Protein AF-A0A7V3CXT1-F1 (afdb_monomer)

Structure (mmCIF, N/CA/C/O backbone):
data_AF-A0A7V3CXT1-F1
#
_entry.id   AF-A0A7V3CXT1-F1
#
loop_
_atom_site.group_PDB
_atom_site.id
_atom_site.type_symbol
_atom_site.label_atom_id
_atom_site.label_alt_id
_atom_site.label_comp_id
_atom_site.label_asym_id
_atom_site.label_entity_id
_atom_site.label_seq_id
_atom_site.pdbx_PDB_ins_code
_atom_site.Cartn_x
_atom_site.Cartn_y
_atom_site.Cartn_z
_atom_site.occupancy
_atom_site.B_iso_or_equi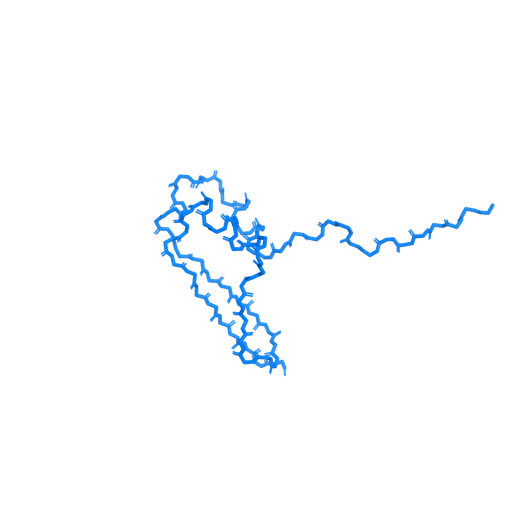v
_atom_site.auth_seq_id
_atom_site.auth_comp_id
_atom_site.auth_asym_id
_atom_site.auth_atom_id
_atom_site.pdbx_PDB_model_num
ATOM 1 N N . MET A 1 1 ? 43.522 7.507 3.201 1.00 40.97 1 MET A N 1
ATOM 2 C CA . MET A 1 1 ? 42.807 7.351 1.917 1.00 40.97 1 MET A CA 1
ATOM 3 C C . MET A 1 1 ? 41.452 6.732 2.246 1.00 40.97 1 MET A C 1
ATOM 5 O O . MET A 1 1 ? 41.395 5.545 2.523 1.00 40.97 1 MET A O 1
ATOM 9 N N . ASN A 1 2 ? 40.406 7.551 2.399 1.00 45.03 2 ASN A N 1
ATOM 10 C CA . ASN A 1 2 ? 39.080 7.077 2.818 1.00 45.03 2 ASN A CA 1
ATOM 11 C C . ASN A 1 2 ? 38.320 6.570 1.591 1.00 45.03 2 ASN A C 1
ATOM 13 O O . ASN A 1 2 ? 37.896 7.364 0.755 1.00 45.03 2 ASN A O 1
ATOM 17 N N . ILE A 1 3 ? 38.177 5.252 1.478 1.00 52.25 3 ILE A N 1
ATOM 18 C CA . ILE A 1 3 ? 37.334 4.621 0.462 1.00 52.25 3 ILE A CA 1
ATOM 19 C C . ILE A 1 3 ? 35.891 4.728 0.960 1.00 52.25 3 ILE A C 1
ATOM 21 O O . ILE A 1 3 ? 35.489 4.035 1.891 1.00 52.25 3 ILE A O 1
ATOM 25 N N . VAL A 1 4 ? 35.121 5.641 0.371 1.00 53.72 4 VAL A N 1
ATOM 26 C CA . VAL A 1 4 ? 33.676 5.730 0.601 1.00 53.72 4 VAL A CA 1
ATOM 27 C C . VAL A 1 4 ? 33.014 4.647 -0.249 1.00 53.72 4 VAL A C 1
ATOM 29 O O . VAL A 1 4 ? 32.939 4.774 -1.469 1.00 53.72 4 VAL A O 1
ATOM 32 N N . PHE A 1 5 ? 32.547 3.568 0.380 1.00 56.53 5 PHE A N 1
ATOM 33 C CA . PHE A 1 5 ? 31.683 2.594 -0.286 1.00 56.53 5 PHE A CA 1
ATOM 34 C C . PHE A 1 5 ? 30.325 3.258 -0.542 1.00 56.53 5 PHE A C 1
ATOM 36 O O . PHE A 1 5 ? 29.595 3.582 0.392 1.00 56.53 5 PHE A O 1
ATOM 43 N N . TYR A 1 6 ? 29.995 3.502 -1.810 1.00 56.72 6 TYR A N 1
ATOM 44 C CA . TYR A 1 6 ? 28.659 3.941 -2.198 1.00 56.72 6 TYR A CA 1
ATOM 45 C C . TYR A 1 6 ? 27.659 2.812 -1.912 1.00 56.72 6 TYR A C 1
ATOM 47 O O . TYR A 1 6 ? 27.600 1.820 -2.636 1.00 56.72 6 TYR A O 1
ATOM 55 N N . GLU A 1 7 ? 26.874 2.946 -0.844 1.00 53.94 7 GLU A N 1
ATOM 56 C CA . GLU A 1 7 ? 25.737 2.065 -0.587 1.00 53.94 7 GLU A CA 1
ATOM 57 C C . GLU A 1 7 ? 24.528 2.578 -1.381 1.00 53.94 7 GLU A C 1
ATOM 59 O O . GLU A 1 7 ? 23.913 3.584 -1.021 1.00 53.94 7 GLU A O 1
ATOM 64 N N . ILE A 1 8 ? 24.187 1.898 -2.482 1.00 45.94 8 ILE A N 1
ATOM 65 C CA . ILE A 1 8 ? 22.997 2.204 -3.291 1.00 45.94 8 ILE A CA 1
ATOM 66 C C . ILE A 1 8 ? 21.763 2.260 -2.379 1.00 45.94 8 ILE A C 1
ATOM 68 O O . ILE A 1 8 ? 21.340 1.239 -1.845 1.00 45.94 8 ILE A O 1
ATOM 72 N N . ASN A 1 9 ? 21.194 3.463 -2.221 1.00 49.56 9 ASN A N 1
ATOM 73 C CA . ASN A 1 9 ? 19.839 3.742 -1.729 1.00 49.56 9 ASN A CA 1
ATOM 74 C C . ASN A 1 9 ? 19.304 2.757 -0.670 1.00 49.56 9 ASN A C 1
ATOM 76 O O . ASN A 1 9 ? 18.239 2.163 -0.842 1.00 49.56 9 ASN A O 1
ATOM 80 N N . LYS A 1 10 ? 19.982 2.638 0.478 1.00 48.34 10 LYS A N 1
ATOM 81 C CA . LYS A 1 10 ? 19.525 1.795 1.604 1.00 48.34 10 LYS A CA 1
ATOM 82 C C . LYS A 1 10 ? 18.109 2.132 2.114 1.00 48.34 10 LYS A C 1
ATOM 84 O O . LYS A 1 10 ? 17.512 1.346 2.844 1.00 48.34 10 LYS A O 1
ATOM 89 N N . HIS A 1 11 ? 17.556 3.290 1.735 1.00 56.66 11 HIS A N 1
ATOM 90 C CA . HIS A 1 11 ? 16.279 3.809 2.229 1.00 56.66 11 HIS A CA 1
ATOM 91 C C . HIS A 1 11 ? 15.380 4.390 1.126 1.00 56.66 11 HIS A C 1
ATOM 93 O O . HIS A 1 11 ? 14.728 5.416 1.337 1.00 56.66 11 HIS A O 1
ATOM 99 N N . SER A 1 12 ? 15.319 3.782 -0.064 1.00 67.75 12 SER A N 1
ATOM 100 C CA . SER A 1 12 ? 14.305 4.189 -1.046 1.00 67.75 12 SER A CA 1
ATOM 101 C C . SER A 1 12 ? 12.909 3.788 -0.561 1.00 67.75 12 SER A C 1
ATOM 103 O O . SER A 1 12 ? 12.607 2.607 -0.411 1.00 67.75 12 SER A O 1
ATOM 105 N N . TRP A 1 13 ? 12.045 4.775 -0.325 1.00 75.88 13 TRP A N 1
ATOM 106 C CA . TRP A 1 13 ? 10.634 4.532 -0.036 1.00 75.88 13 TRP A CA 1
ATOM 107 C C . TRP A 1 13 ? 9.933 4.158 -1.335 1.00 75.88 13 TRP A C 1
ATOM 109 O O . TRP A 1 13 ? 10.001 4.911 -2.310 1.00 75.88 13 TRP A O 1
ATOM 119 N N . HIS A 1 14 ? 9.220 3.036 -1.340 1.00 88.12 14 HIS A N 1
ATOM 120 C CA . HIS A 1 14 ? 8.373 2.681 -2.472 1.00 88.12 14 HIS A CA 1
ATOM 121 C C . HIS A 1 14 ? 7.247 3.712 -2.652 1.00 88.12 14 HIS A C 1
ATOM 123 O O . HIS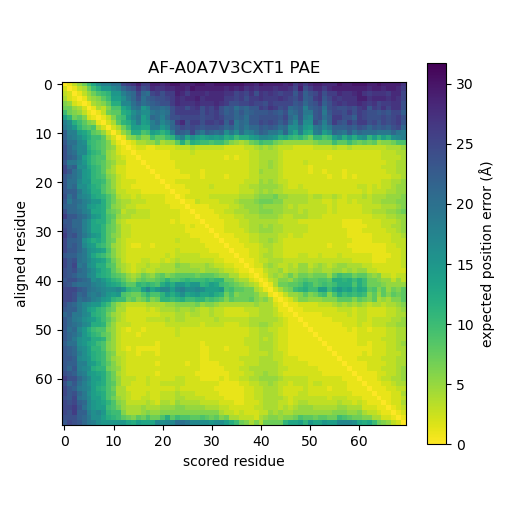 A 1 14 ? 6.877 4.436 -1.716 1.00 88.12 14 HIS A O 1
ATOM 129 N N . ALA A 1 15 ? 6.689 3.781 -3.861 1.00 89.88 15 ALA A N 1
ATOM 130 C CA . ALA A 1 15 ? 5.638 4.737 -4.199 1.00 89.88 15 ALA A CA 1
ATOM 131 C C . ALA A 1 15 ? 4.427 4.602 -3.257 1.00 89.88 15 ALA A C 1
ATOM 133 O O . ALA A 1 15 ? 3.924 5.607 -2.753 1.00 89.88 15 ALA A O 1
ATOM 134 N N . GLU A 1 16 ? 4.034 3.368 -2.940 1.00 92.56 16 GLU A N 1
ATOM 135 C CA . GLU A 1 16 ? 2.963 2.995 -2.015 1.00 92.56 16 GLU A CA 1
ATOM 136 C C . GLU A 1 16 ? 3.210 3.571 -0.615 1.00 92.56 16 GLU A C 1
ATOM 138 O O . GLU A 1 16 ? 2.354 4.252 -0.040 1.00 92.56 16 GLU A O 1
ATOM 143 N N . GLN A 1 17 ? 4.414 3.341 -0.080 1.00 92.81 17 GLN A N 1
ATOM 144 C CA . GLN A 1 17 ? 4.805 3.806 1.249 1.00 92.81 17 GLN A CA 1
ATOM 145 C C . GLN A 1 17 ? 4.814 5.327 1.313 1.00 92.81 17 GLN A C 1
ATOM 147 O O . GLN A 1 17 ? 4.317 5.920 2.272 1.00 92.81 17 GLN A O 1
ATOM 152 N N . ASN A 1 18 ? 5.377 5.970 0.290 1.00 92.31 18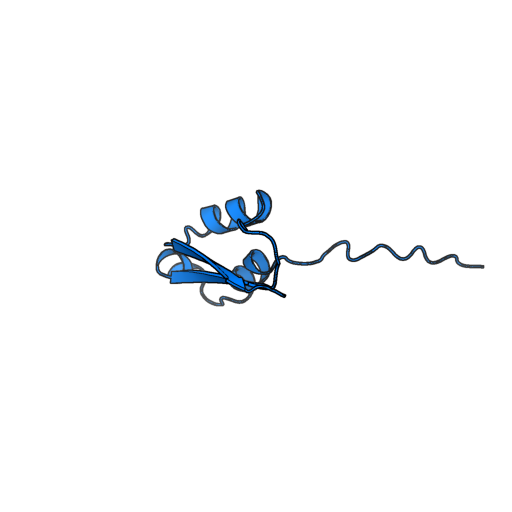 ASN A N 1
ATOM 153 C CA . ASN A 1 18 ? 5.477 7.419 0.245 1.00 92.31 18 ASN A CA 1
ATOM 154 C C . ASN A 1 18 ? 4.092 8.065 0.080 1.00 92.31 18 ASN A C 1
ATOM 156 O O . ASN A 1 18 ? 3.809 9.063 0.743 1.00 92.31 18 ASN A O 1
ATOM 160 N N . CYS A 1 19 ? 3.215 7.470 -0.736 1.00 93.25 19 CYS A N 1
ATOM 161 C CA . CYS A 1 19 ? 1.822 7.884 -0.913 1.00 93.25 19 CYS A CA 1
ATOM 162 C C . CYS A 1 19 ? 1.073 7.859 0.424 1.00 93.25 19 CYS A C 1
ATOM 164 O O . CYS A 1 19 ? 0.547 8.885 0.870 1.00 93.25 19 CYS A O 1
ATOM 166 N N . ILE A 1 20 ? 1.118 6.720 1.125 1.00 94.19 20 ILE A N 1
ATOM 167 C CA . ILE A 1 20 ? 0.498 6.588 2.442 1.00 94.19 20 ILE A CA 1
ATOM 168 C C . ILE A 1 20 ? 1.131 7.569 3.417 1.00 94.19 20 ILE A C 1
ATOM 170 O O . ILE A 1 20 ? 0.384 8.283 4.080 1.00 94.19 20 ILE A O 1
ATOM 174 N N . ARG A 1 21 ? 2.467 7.673 3.500 1.00 92.31 21 ARG A N 1
ATOM 175 C CA . ARG A 1 21 ? 3.168 8.586 4.423 1.00 92.31 21 ARG A CA 1
ATOM 176 C C . ARG A 1 21 ? 2.757 10.045 4.223 1.00 92.31 21 ARG A C 1
ATOM 178 O O . ARG A 1 21 ? 2.504 10.715 5.223 1.00 92.31 21 ARG A O 1
ATOM 185 N N . LYS A 1 22 ? 2.646 10.514 2.979 1.00 93.50 22 LYS A N 1
ATOM 186 C CA . LYS A 1 22 ? 2.290 11.905 2.651 1.00 93.50 22 LYS A CA 1
ATOM 187 C C . LYS A 1 22 ? 0.832 12.260 2.957 1.00 93.50 22 LYS A C 1
ATOM 189 O O . LYS A 1 22 ? 0.518 13.437 3.112 1.00 93.50 22 LYS A O 1
ATOM 194 N N . CYS A 1 23 ? -0.057 11.278 3.097 1.00 93.88 23 CYS A N 1
ATOM 195 C CA . CYS A 1 23 ? -1.432 11.537 3.515 1.00 93.88 23 CYS A CA 1
ATOM 196 C C . CYS A 1 23 ? -1.466 12.054 4.968 1.00 93.88 23 CYS A C 1
ATOM 198 O O . CYS A 1 23 ? -1.163 11.303 5.897 1.00 93.88 23 CYS A O 1
ATOM 200 N N . LYS A 1 24 ? -1.822 13.327 5.185 1.00 93.88 24 LYS A N 1
ATOM 201 C CA . LYS A 1 24 ? -1.826 13.953 6.525 1.00 93.88 24 LYS A CA 1
ATOM 202 C C . LYS A 1 2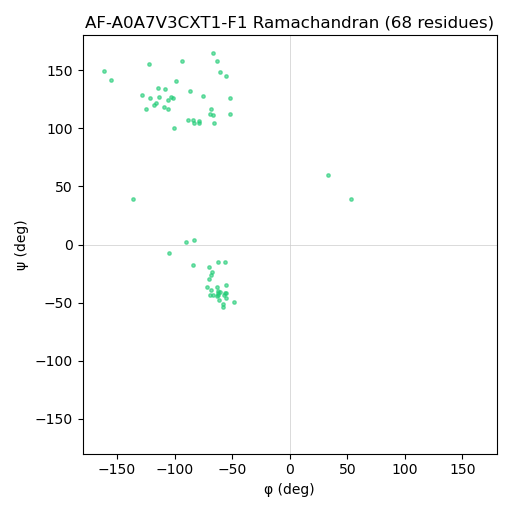4 ? -2.802 13.266 7.484 1.00 93.88 24 LYS A C 1
ATOM 204 O O . LYS A 1 24 ? -2.456 12.980 8.625 1.00 93.88 24 LYS A O 1
ATOM 209 N N . ASN A 1 25 ? -4.006 12.954 7.009 1.00 94.62 25 ASN A N 1
ATOM 210 C CA . ASN A 1 25 ? -5.028 12.291 7.810 1.00 94.62 25 ASN A CA 1
ATOM 211 C C . ASN A 1 25 ? -5.090 10.793 7.483 1.00 94.62 25 ASN A C 1
ATOM 213 O O . ASN A 1 25 ? -5.715 10.378 6.513 1.00 94.62 25 ASN A O 1
ATOM 217 N N . LYS A 1 26 ? -4.478 9.949 8.320 1.00 94.12 26 LYS A N 1
ATOM 218 C CA . LYS A 1 26 ? -4.478 8.492 8.091 1.00 94.12 26 LYS A CA 1
ATOM 219 C C . LYS A 1 26 ? -5.858 7.845 8.231 1.00 94.12 26 LYS A C 1
ATOM 221 O O . LYS A 1 26 ? -6.084 6.786 7.653 1.00 94.12 26 LYS A O 1
ATOM 226 N N . LYS A 1 27 ? -6.785 8.457 8.979 1.00 94.50 27 LYS A N 1
ATOM 227 C CA . LYS A 1 27 ? -8.101 7.865 9.280 1.00 94.50 27 LYS A CA 1
ATOM 228 C C . LYS A 1 27 ? -8.997 7.765 8.044 1.00 94.50 27 LYS A C 1
ATOM 230 O O . LYS A 1 27 ? -9.859 6.891 8.012 1.00 94.50 27 LYS A O 1
ATOM 235 N N . ILE A 1 28 ? -8.788 8.627 7.043 1.00 96.06 28 ILE A N 1
ATOM 236 C CA . ILE A 1 28 ? -9.581 8.627 5.803 1.00 96.06 28 ILE A CA 1
ATOM 237 C C . ILE A 1 28 ? -9.075 7.624 4.764 1.00 96.06 28 ILE A C 1
ATOM 239 O O . ILE A 1 28 ? -9.841 7.256 3.882 1.00 96.06 28 ILE A O 1
ATOM 243 N N . ILE A 1 29 ? -7.833 7.131 4.884 1.00 96.31 29 ILE A N 1
ATOM 244 C CA . ILE A 1 29 ? -7.211 6.233 3.892 1.00 96.31 29 ILE A CA 1
ATOM 245 C C . ILE A 1 29 ? -8.072 4.988 3.642 1.00 96.31 29 ILE A C 1
ATOM 247 O O . ILE A 1 29 ? -8.194 4.541 2.504 1.00 96.31 29 ILE A O 1
ATOM 251 N N . LYS A 1 30 ? -8.749 4.485 4.681 1.00 96.69 30 LYS A N 1
ATOM 252 C CA . LYS A 1 30 ? -9.665 3.340 4.585 1.00 96.69 30 LYS A CA 1
ATOM 253 C C . LYS A 1 30 ? -10.875 3.548 3.667 1.00 96.69 30 LYS A C 1
ATOM 255 O O . LYS A 1 30 ? -11.560 2.593 3.319 1.00 96.69 30 LYS A O 1
ATOM 260 N N . HIS A 1 31 ? -11.161 4.792 3.295 1.00 96.81 31 HIS A N 1
ATOM 261 C CA . HIS A 1 31 ? -12.226 5.162 2.365 1.00 96.81 31 HIS A CA 1
ATOM 262 C C . HIS A 1 31 ? -11.690 5.560 0.983 1.00 96.81 31 HIS A C 1
ATOM 264 O O . HIS A 1 31 ? -12.480 5.749 0.060 1.00 96.81 31 HIS A O 1
ATOM 270 N N . CYS A 1 32 ? -10.369 5.668 0.827 1.00 95.88 32 CYS A N 1
ATOM 271 C CA . CYS A 1 32 ? -9.713 6.121 -0.392 1.00 95.88 32 CYS A CA 1
ATOM 272 C C . CYS A 1 32 ? -9.309 4.956 -1.302 1.00 95.88 32 CYS A C 1
ATOM 274 O O . CYS A 1 32 ? -9.092 3.825 -0.858 1.00 95.88 32 CYS A O 1
ATOM 276 N N . TYR A 1 33 ? -9.137 5.275 -2.582 1.00 96.00 33 TYR A N 1
ATOM 277 C CA . TYR A 1 33 ? -8.495 4.401 -3.555 1.00 96.00 33 TYR A CA 1
ATOM 278 C C . TYR A 1 33 ? -7.036 4.804 -3.746 1.00 96.00 33 TYR A C 1
ATOM 280 O O . TYR A 1 33 ? -6.713 5.990 -3.786 1.00 96.00 33 TYR A O 1
ATOM 288 N N . MET A 1 34 ? -6.161 3.810 -3.870 1.00 94.88 34 MET A N 1
ATOM 289 C CA . MET A 1 34 ? -4.767 4.008 -4.254 1.00 94.88 34 MET A CA 1
ATOM 290 C C . MET A 1 34 ? -4.606 3.641 -5.725 1.00 94.88 34 MET A C 1
ATOM 292 O O . MET A 1 34 ? -4.958 2.533 -6.124 1.00 94.88 34 MET A O 1
ATOM 296 N N . ILE A 1 35 ? -4.061 4.562 -6.516 1.00 94.06 35 ILE A N 1
ATOM 297 C CA . ILE A 1 35 ? -3.746 4.339 -7.927 1.00 94.06 35 ILE A CA 1
ATOM 298 C C . ILE A 1 35 ? -2.225 4.280 -8.054 1.00 94.06 35 ILE A C 1
ATOM 300 O O . ILE A 1 35 ? -1.537 5.245 -7.722 1.00 94.06 35 ILE A O 1
ATOM 304 N N . LEU A 1 36 ? -1.708 3.143 -8.508 1.00 91.12 36 LEU A N 1
ATOM 305 C CA . LEU A 1 36 ? -0.291 2.924 -8.768 1.00 91.12 36 LEU A CA 1
ATOM 306 C C . LEU A 1 36 ? -0.064 2.929 -10.268 1.00 91.12 36 LEU A C 1
ATOM 308 O O . LEU A 1 36 ? -0.574 2.068 -10.974 1.00 91.12 36 LEU A O 1
ATOM 312 N N . VAL A 1 37 ? 0.707 3.902 -10.740 1.00 88.81 37 VAL A N 1
ATOM 313 C CA . VAL A 1 37 ? 1.074 4.028 -12.148 1.00 88.81 37 VAL A CA 1
ATOM 314 C C . VAL A 1 37 ? 2.525 3.605 -12.308 1.00 88.81 37 VAL A C 1
ATOM 316 O O . VAL A 1 37 ? 3.402 4.156 -11.639 1.00 88.81 37 VAL A O 1
ATOM 319 N N . LYS A 1 38 ? 2.787 2.636 -13.186 1.00 85.62 38 LYS A N 1
ATOM 320 C CA . LYS A 1 38 ? 4.145 2.177 -13.487 1.00 85.62 38 LYS A CA 1
ATOM 321 C C . LYS A 1 38 ? 4.389 2.174 -14.987 1.00 85.62 38 LYS A C 1
ATOM 323 O O . LYS A 1 38 ? 3.627 1.585 -15.741 1.00 85.62 38 LYS A O 1
ATOM 328 N N . ILE A 1 39 ? 5.486 2.796 -15.401 1.00 86.81 39 ILE A N 1
ATOM 329 C CA . ILE A 1 39 ? 5.977 2.715 -16.776 1.00 86.81 39 ILE A CA 1
ATOM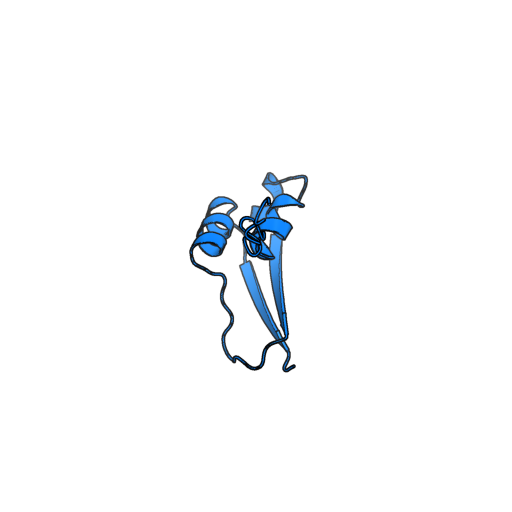 330 C C . ILE A 1 39 ? 6.897 1.494 -16.846 1.00 86.81 39 ILE A C 1
ATOM 332 O O . ILE A 1 39 ? 7.968 1.480 -16.232 1.00 86.81 39 ILE A O 1
ATOM 336 N N . THR A 1 40 ? 6.440 0.423 -17.486 1.00 82.56 40 THR A N 1
ATOM 337 C CA . THR A 1 40 ? 7.155 -0.849 -17.591 1.00 82.56 40 THR A CA 1
ATOM 338 C C . THR A 1 40 ? 6.603 -1.696 -18.735 1.00 82.56 40 THR A C 1
ATOM 340 O O . THR A 1 40 ? 5.411 -1.663 -19.015 1.00 82.56 40 THR A O 1
ATOM 343 N N . ASN A 1 41 ? 7.464 -2.513 -19.345 1.00 80.81 41 ASN A N 1
ATOM 344 C CA . ASN A 1 41 ? 7.063 -3.503 -20.351 1.00 80.81 41 ASN A CA 1
ATOM 345 C C . ASN A 1 41 ? 6.559 -4.817 -19.725 1.00 80.81 41 ASN A C 1
ATOM 347 O O . ASN A 1 41 ? 6.298 -5.777 -20.438 1.00 80.81 41 ASN A O 1
ATOM 351 N N . SER A 1 42 ? 6.465 -4.896 -18.394 1.00 76.50 42 SER A N 1
ATOM 352 C CA . SER A 1 42 ? 5.934 -6.068 -17.697 1.00 76.50 42 SER A CA 1
ATOM 353 C C . SER A 1 42 ? 4.412 -5.998 -17.569 1.00 76.50 42 SER A C 1
ATOM 355 O O . SER A 1 42 ? 3.872 -4.995 -17.106 1.00 76.50 42 SER A O 1
ATOM 357 N N . GLU A 1 43 ? 3.736 -7.096 -17.903 1.00 67.44 43 GLU A N 1
ATOM 358 C CA . GLU A 1 43 ? 2.268 -7.180 -17.967 1.00 67.44 43 GLU A CA 1
ATOM 359 C C . GLU A 1 43 ? 1.579 -7.128 -16.596 1.00 67.44 43 GLU A C 1
ATOM 361 O O . G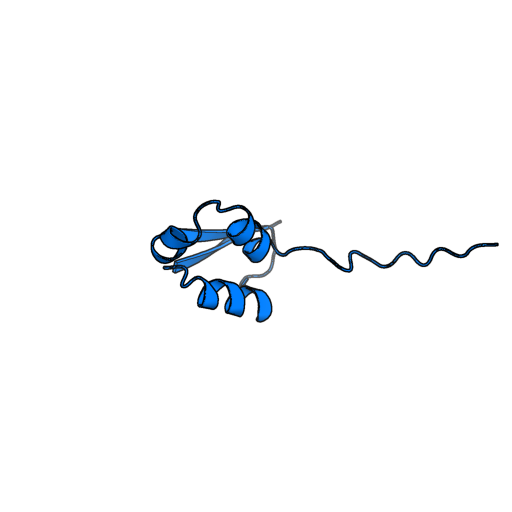LU A 1 43 ? 0.461 -6.635 -16.467 1.00 67.44 43 GLU A O 1
ATOM 366 N N . THR A 1 44 ? 2.245 -7.602 -15.540 1.00 68.56 44 THR A N 1
ATOM 367 C CA . THR A 1 44 ? 1.687 -7.606 -14.183 1.00 68.56 44 THR A CA 1
ATOM 368 C C . THR A 1 44 ? 2.592 -6.896 -13.201 1.00 68.56 44 THR A C 1
ATOM 370 O O . THR A 1 44 ? 3.698 -7.343 -12.896 1.00 68.56 44 THR A O 1
ATOM 373 N N . VAL A 1 45 ? 2.070 -5.810 -12.637 1.00 74.56 45 VAL A N 1
ATOM 374 C CA . VAL A 1 45 ? 2.706 -5.071 -11.552 1.00 74.56 45 VAL A CA 1
ATOM 375 C C . VAL A 1 45 ? 1.790 -5.129 -10.347 1.00 74.56 45 VAL A C 1
ATOM 377 O O . VAL A 1 45 ? 0.653 -4.663 -10.391 1.00 74.56 45 VAL A O 1
ATOM 380 N N . LYS A 1 46 ? 2.305 -5.697 -9.263 1.00 85.00 46 LYS A N 1
ATOM 381 C CA . LYS A 1 46 ? 1.663 -5.696 -7.952 1.00 85.00 46 LYS A CA 1
ATOM 382 C C . LYS A 1 46 ? 2.601 -5.048 -6.932 1.00 85.00 46 LYS A C 1
ATOM 384 O O . LYS A 1 46 ? 3.818 -5.075 -7.145 1.00 85.00 46 LYS A O 1
ATOM 389 N N . PRO A 1 47 ? 2.061 -4.491 -5.836 1.00 88.81 47 PRO A N 1
ATOM 390 C CA . PRO A 1 47 ? 2.878 -4.078 -4.705 1.00 88.81 47 PRO A CA 1
ATOM 391 C C . PRO A 1 47 ? 3.729 -5.244 -4.197 1.00 88.81 47 PRO A C 1
ATOM 393 O O . PRO A 1 47 ? 3.282 -6.393 -4.194 1.00 88.81 47 PRO A O 1
ATOM 396 N N . CYS A 1 48 ? 4.950 -4.961 -3.740 1.00 90.12 48 CYS A N 1
ATOM 397 C CA . CYS A 1 48 ? 5.746 -5.974 -3.046 1.00 90.12 48 CYS A CA 1
ATOM 398 C C . CYS A 1 48 ? 5.100 -6.348 -1.699 1.00 90.12 48 CYS A C 1
ATOM 400 O O . CYS A 1 48 ? 4.267 -5.599 -1.185 1.00 90.12 48 CYS A O 1
ATOM 402 N N . CYS A 1 49 ? 5.524 -7.461 -1.091 1.00 91.50 49 CYS A N 1
ATOM 403 C CA . CYS A 1 49 ? 5.009 -7.940 0.201 1.00 91.50 49 CYS A CA 1
ATOM 404 C C . CYS A 1 49 ? 4.964 -6.835 1.271 1.00 91.50 49 CYS A C 1
ATOM 406 O O . CYS A 1 49 ? 3.917 -6.557 1.843 1.00 91.50 49 CYS A O 1
ATOM 408 N N . MET A 1 50 ? 6.064 -6.105 1.438 1.00 91.62 50 MET A N 1
ATOM 409 C CA . MET A 1 50 ? 6.174 -5.019 2.410 1.00 91.62 50 MET A CA 1
ATOM 410 C C . MET A 1 50 ? 5.213 -3.847 2.125 1.00 91.62 50 MET A C 1
ATOM 412 O O . MET A 1 50 ? 4.642 -3.268 3.050 1.00 91.62 50 MET A O 1
ATOM 416 N N . CYS A 1 51 ? 4.975 -3.504 0.856 1.00 92.31 51 CYS A N 1
ATOM 417 C CA . CYS A 1 51 ? 3.976 -2.491 0.500 1.00 92.31 51 CYS A CA 1
ATOM 418 C C . CYS A 1 51 ? 2.551 -3.003 0.706 1.00 92.31 51 CYS A C 1
ATOM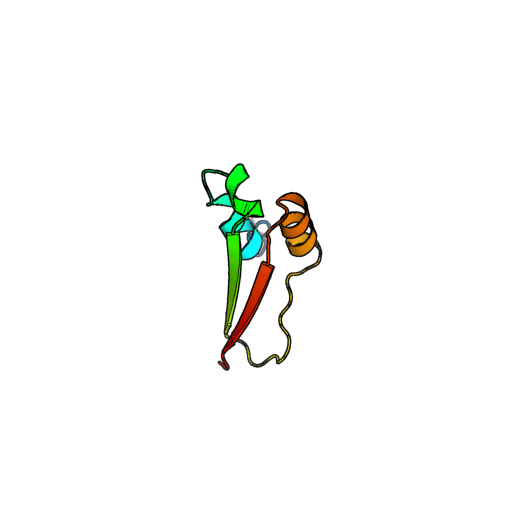 420 O O . CYS A 1 51 ? 1.694 -2.245 1.165 1.00 92.31 51 CYS A O 1
ATOM 422 N N . GLN A 1 52 ? 2.310 -4.282 0.422 1.00 94.56 52 GLN A N 1
ATOM 423 C CA . GLN A 1 52 ? 1.027 -4.932 0.652 1.00 94.56 52 GLN A CA 1
ATOM 424 C C . GLN A 1 52 ? 0.662 -4.938 2.144 1.00 94.56 52 GLN A C 1
ATOM 426 O O . GLN A 1 52 ? -0.471 -4.604 2.490 1.00 94.56 52 GLN A O 1
ATOM 431 N N . ASP A 1 53 ? 1.620 -5.202 3.033 1.00 95.62 53 ASP A N 1
ATOM 432 C CA . ASP A 1 53 ? 1.406 -5.151 4.484 1.00 95.62 53 ASP A CA 1
ATOM 433 C C . ASP A 1 53 ? 1.015 -3.750 4.958 1.00 95.62 53 ASP A C 1
ATOM 435 O O . ASP A 1 53 ? 0.116 -3.582 5.784 1.00 95.62 53 ASP A O 1
ATOM 439 N N . ILE A 1 54 ? 1.641 -2.715 4.398 1.00 94.31 54 ILE A N 1
ATOM 440 C CA . ILE A 1 54 ? 1.317 -1.323 4.727 1.00 94.31 54 ILE A CA 1
ATOM 441 C C . ILE A 1 54 ? -0.073 -0.953 4.193 1.00 94.31 54 ILE A C 1
ATOM 443 O O . ILE A 1 54 ? -0.867 -0.348 4.916 1.00 94.31 54 ILE A O 1
ATOM 447 N N . ILE A 1 55 ? -0.400 -1.343 2.961 1.00 95.81 55 ILE A N 1
ATOM 448 C CA . ILE A 1 55 ? -1.736 -1.166 2.371 1.00 95.81 55 ILE A CA 1
ATOM 449 C C . ILE A 1 55 ? -2.804 -1.810 3.268 1.00 95.81 55 ILE A C 1
ATOM 451 O O . ILE A 1 55 ? -3.806 -1.165 3.597 1.00 95.81 55 ILE A O 1
ATOM 455 N N . ASN A 1 56 ? -2.556 -3.037 3.730 1.00 96.06 56 ASN A N 1
ATOM 456 C CA . ASN A 1 56 ? -3.452 -3.777 4.617 1.00 96.06 56 ASN A CA 1
ATOM 457 C C . ASN A 1 56 ? -3.562 -3.108 5.998 1.00 96.06 56 ASN A C 1
ATOM 459 O O . ASN A 1 56 ? -4.670 -2.914 6.503 1.00 96.06 56 ASN A O 1
ATOM 463 N N . LYS A 1 57 ? -2.437 -2.667 6.579 1.00 96.19 57 LYS A N 1
ATOM 464 C CA . LYS A 1 57 ? -2.382 -1.948 7.865 1.00 96.19 57 LYS A CA 1
ATOM 465 C C . LYS A 1 57 ? -3.266 -0.701 7.871 1.00 96.19 57 LYS A C 1
ATOM 467 O O . LYS A 1 57 ? -3.957 -0.445 8.856 1.00 96.19 57 LYS A O 1
ATOM 472 N N . TYR A 1 58 ? -3.262 0.070 6.782 1.00 96.44 58 TYR A N 1
ATOM 473 C CA . TYR A 1 58 ? -4.093 1.273 6.645 1.00 96.44 58 TYR A CA 1
ATOM 474 C C . TYR A 1 58 ? -5.476 1.007 6.030 1.00 96.44 58 TYR A C 1
ATOM 476 O O . TYR A 1 58 ? -6.257 1.947 5.869 1.00 96.44 58 TYR A O 1
ATOM 484 N N . LYS A 1 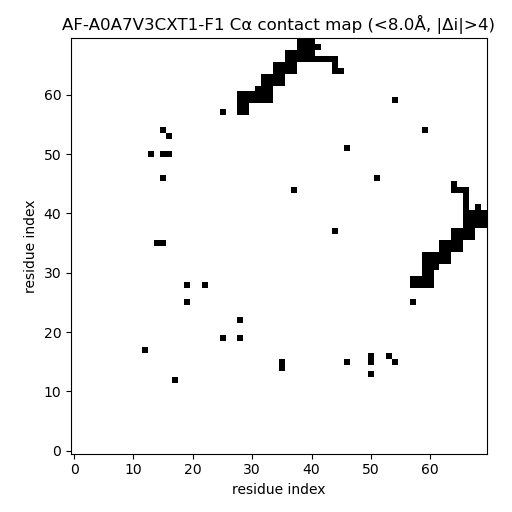59 ? -5.798 -0.261 5.738 1.00 96.75 59 LYS A N 1
ATOM 485 C CA . LYS A 1 59 ? -7.086 -0.724 5.201 1.00 96.75 59 LYS A CA 1
ATOM 486 C C . LYS A 1 59 ? -7.515 0.016 3.934 1.00 96.75 59 LYS A C 1
ATOM 488 O O . LYS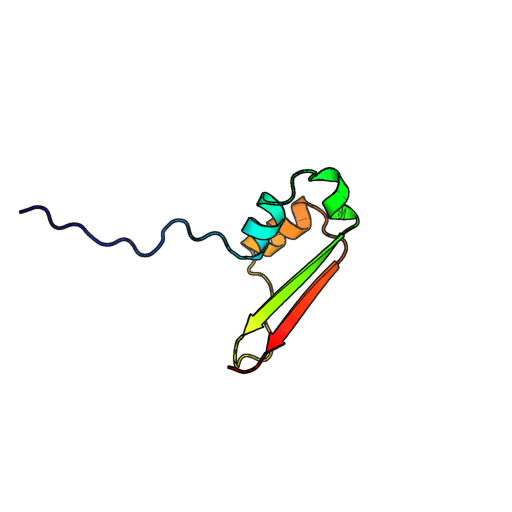 A 1 59 ? -8.688 0.351 3.799 1.00 96.75 59 LYS A O 1
ATOM 493 N N . VAL A 1 60 ? -6.575 0.310 3.032 1.00 96.81 60 VAL A N 1
ATOM 494 C CA . VAL A 1 60 ? -6.870 1.011 1.769 1.00 96.81 60 VAL A CA 1
ATOM 495 C C . VAL A 1 60 ? -8.017 0.293 1.050 1.00 96.81 60 VAL A C 1
ATOM 497 O O . VAL A 1 60 ? -7.936 -0.911 0.819 1.00 96.81 60 VAL A O 1
ATOM 500 N N . ARG A 1 61 ? -9.082 1.021 0.691 1.00 96.12 61 ARG A N 1
ATOM 501 C CA . ARG A 1 61 ? -10.334 0.415 0.204 1.00 96.12 61 ARG A CA 1
ATOM 502 C C . ARG A 1 61 ? -10.140 -0.405 -1.069 1.00 96.12 61 ARG A C 1
ATOM 504 O O . ARG A 1 61 ? -10.765 -1.445 -1.243 1.00 96.12 61 ARG A O 1
ATOM 511 N N . ARG A 1 62 ? -9.330 0.110 -1.993 1.00 95.25 62 ARG A N 1
ATOM 512 C CA . ARG A 1 62 ? -9.003 -0.542 -3.264 1.00 95.25 62 ARG A CA 1
ATOM 513 C C . ARG A 1 62 ? -7.667 -0.025 -3.770 1.00 95.25 62 ARG A C 1
ATOM 515 O O . ARG A 1 62 ? -7.395 1.172 -3.676 1.00 95.25 62 ARG A O 1
ATOM 522 N N . VAL A 1 63 ? -6.876 -0.923 -4.343 1.00 94.25 63 VAL A N 1
ATOM 523 C CA . VAL A 1 63 ? -5.631 -0.595 -5.039 1.00 94.25 63 VAL A CA 1
ATOM 524 C C . VAL A 1 63 ? -5.823 -0.914 -6.515 1.00 94.25 63 VAL A C 1
ATOM 526 O O . VAL A 1 63 ? -6.255 -2.013 -6.859 1.00 94.25 63 VAL A O 1
ATOM 529 N N . VAL A 1 64 ? -5.542 0.055 -7.379 1.00 92.62 64 VAL A N 1
ATOM 530 C CA . VAL A 1 64 ? -5.607 -0.082 -8.836 1.00 92.62 64 VAL A CA 1
ATOM 531 C C . VAL A 1 64 ? -4.198 0.107 -9.374 1.00 92.62 64 VAL A C 1
ATOM 533 O O . VAL A 1 64 ? -3.588 1.144 -9.132 1.00 92.62 64 VAL A O 1
ATOM 536 N N . CYS A 1 65 ? -3.679 -0.894 -10.079 1.00 90.31 65 CYS A N 1
ATOM 537 C CA . CYS A 1 65 ? -2.370 -0.826 -10.724 1.00 90.31 65 CYS A CA 1
ATOM 538 C C . CYS A 1 65 ? -2.570 -0.603 -12.223 1.00 90.31 65 CYS A C 1
ATOM 540 O O . CYS A 1 65 ? -3.319 -1.342 -12.856 1.00 90.31 65 CYS A O 1
ATOM 542 N N . ILE A 1 66 ? -1.918 0.419 -12.766 1.00 89.19 66 ILE A N 1
ATOM 543 C CA . ILE A 1 66 ? -1.969 0.804 -14.175 1.00 89.19 66 ILE A CA 1
ATOM 544 C C . ILE A 1 66 ? -0.544 0.746 -14.713 1.00 89.19 66 ILE A C 1
ATOM 546 O O . ILE A 1 66 ? 0.369 1.362 -14.154 1.00 89.19 66 ILE A O 1
ATOM 550 N N . THR A 1 67 ? -0.358 0.001 -15.795 1.00 88.31 67 THR A N 1
ATOM 551 C CA . THR A 1 67 ? 0.925 -0.148 -16.478 1.00 88.31 67 THR A CA 1
ATOM 552 C C . THR A 1 67 ? 0.900 0.582 -17.809 1.00 88.31 67 THR A C 1
ATOM 554 O O . THR A 1 67 ? -0.050 0.438 -18.574 1.00 88.31 67 THR A O 1
ATOM 557 N N . PHE A 1 68 ? 1.955 1.338 -18.089 1.00 84.75 68 PHE A N 1
ATOM 558 C CA . PHE A 1 68 ? 2.196 1.936 -19.398 1.00 84.75 68 PHE A CA 1
ATOM 559 C C . PHE A 1 68 ? 3.459 1.320 -20.003 1.00 84.75 68 PHE A C 1
ATOM 561 O O . PHE A 1 68 ? 4.451 1.206 -19.278 1.00 84.75 68 PHE A O 1
ATOM 568 N N . PRO A 1 69 ? 3.451 0.937 -21.290 1.00 81.88 69 PRO A N 1
ATOM 569 C CA . PRO A 1 69 ? 4.668 0.512 -21.972 1.00 81.88 69 PRO A CA 1
ATOM 570 C C . PRO A 1 69 ? 5.690 1.657 -21.978 1.00 81.88 69 PRO A C 1
ATOM 572 O O . PRO A 1 69 ? 5.314 2.833 -21.945 1.00 81.88 69 PRO A O 1
ATOM 575 N N . LYS A 1 70 ? 6.974 1.299 -21.937 1.00 69.50 70 LYS A N 1
ATOM 576 C CA . LYS A 1 70 ? 8.085 2.254 -21.911 1.00 69.50 70 LYS A CA 1
ATOM 577 C C . LYS A 1 70 ? 8.496 2.681 -23.314 1.00 69.50 70 LYS A C 1
ATOM 579 O O . LYS A 1 70 ? 8.499 1.806 -24.204 1.00 69.50 70 LYS A O 1
#

Nearest PDB structures (foldseek):
  7xec-assembly1_A  TM=4.987E-01  e=3.022E+00  Homo sapiens
  1mzj-assembly1_B  TM=3.160E-01  e=2.639E+00  Streptomyces sp. R1128

pLDDT: mean 83.67, std 16.02, range [40.97, 96.81]

Foldseek 3Di:
DDDDDDDPCPPDDDPLRVVCVPPPDLQCQLVAEAEAEEADPDPDDDDDPVSVVVCVVSNRNYYHYHYHYD

Radius of gyration: 15.56 Å; Cα contacts (8 Å, |Δi|>4): 75; chains: 1; bounding box: 55×22×31 Å

Sequence (70 aa):
MNIVFYEINKHSWHAEQNCIRKCKNKKIIKHCYMILVKITNSETVKPCCMCQDIINKYKVRRVVCITFPK

Secondary structure (DSSP, 8-state):
-------TTTTPPPHHHHHHHH-S-GGGGGGPEEEEEEE-S-S-----HHHHHHHHHTT-SEEEEEEE--

Mean predicted aligned error: 7.87 Å

Solvent-accessible surface area (backbone atoms only — not comparable to full-atom values): 4571 Å² total; per-residue (Å²): 136,86,84,78,80,82,71,80,70,89,77,72,72,51,71,65,52,48,54,58,66,68,44,88,63,64,83,54,38,41,78,34,74,46,78,46,80,43,78,36,85,62,94,78,72,73,76,54,72,74,47,45,52,50,42,58,74,48,42,48,61,42,78,45,70,47,73,38,76,113